Protein AF-A0A927W7Z8-F1 (afdb_monomer_lite)

Radius of gyration: 18.08 Å; chains: 1; bounding box: 37×37×59 Å

Sequence (99 aa):
MALTIDFDTPQTGTPRSVGVTGTVARNSLAYLTIRLNVTNAVSTGRDRSFYRVIAYDNTANGTSLAVNTSYTLSIVPKFITGDTVDESTGVVTAWSYTI

Organism: NCBI:txid318464

pLDDT: mean 84.36, std 11.69, range [49.91, 94.69]

Structure (mmCIF, N/CA/C/O backbone):
data_AF-A0A927W7Z8-F1
#
_entry.id   AF-A0A927W7Z8-F1
#
loop_
_atom_site.group_PDB
_atom_site.id
_atom_site.type_symbol
_atom_site.label_atom_id
_atom_site.label_alt_id
_atom_site.label_comp_id
_atom_site.label_asym_id
_atom_site.label_entity_id
_atom_site.label_seq_id
_atom_site.pdbx_PDB_ins_code
_atom_site.Cartn_x
_atom_site.Cartn_y
_atom_site.Cartn_z
_atom_site.occupancy
_atom_site.B_iso_or_equiv
_atom_site.auth_seq_id
_atom_site.auth_comp_id
_atom_site.auth_asym_id
_atom_site.auth_atom_id
_atom_site.pdbx_PDB_model_num
ATOM 1 N N . MET A 1 1 ? 3.091 28.500 -37.701 1.00 49.91 1 MET A N 1
ATOM 2 C CA . MET A 1 1 ? 3.597 27.189 -37.239 1.00 49.91 1 MET A CA 1
ATOM 3 C C . MET A 1 1 ? 2.892 26.884 -35.929 1.00 49.91 1 MET A C 1
ATOM 5 O O . MET A 1 1 ? 2.949 27.726 -35.044 1.00 49.91 1 MET A O 1
ATOM 9 N N . ALA A 1 2 ? 2.144 25.784 -35.835 1.00 58.28 2 ALA A N 1
ATOM 10 C CA . ALA A 1 2 ? 1.522 25.385 -34.574 1.00 58.28 2 ALA A CA 1
ATOM 11 C C . ALA A 1 2 ? 2.615 24.837 -33.646 1.00 58.28 2 ALA A C 1
ATOM 13 O O . ALA A 1 2 ? 3.389 23.978 -34.062 1.00 58.28 2 ALA A O 1
ATOM 14 N N . LEU A 1 3 ? 2.708 25.360 -32.424 1.00 58.50 3 LEU A N 1
ATOM 15 C CA . LEU A 1 3 ? 3.517 24.751 -31.373 1.00 58.50 3 LEU A CA 1
ATOM 16 C C . LEU A 1 3 ? 2.840 23.430 -31.001 1.00 58.50 3 LEU A C 1
ATOM 18 O O . LEU A 1 3 ? 1.721 23.438 -30.491 1.00 58.50 3 LEU A O 1
ATOM 22 N N . THR A 1 4 ? 3.489 22.304 -31.290 1.00 70.75 4 THR A N 1
ATOM 23 C CA . THR A 1 4 ? 3.078 21.012 -30.739 1.00 70.75 4 THR A CA 1
ATOM 24 C C . THR A 1 4 ? 3.231 21.101 -29.226 1.00 70.75 4 THR A C 1
ATOM 26 O O . THR A 1 4 ? 4.347 21.176 -28.719 1.00 70.75 4 THR A O 1
ATOM 29 N N . ILE A 1 5 ? 2.112 21.162 -28.507 1.00 60.66 5 ILE A N 1
ATOM 30 C CA . ILE A 1 5 ? 2.105 21.051 -27.050 1.00 60.66 5 ILE A CA 1
ATOM 31 C C . ILE A 1 5 ? 2.387 19.582 -26.731 1.00 60.66 5 ILE A C 1
ATOM 33 O O . ILE A 1 5 ? 1.560 18.718 -27.019 1.00 60.66 5 ILE A O 1
ATOM 37 N N . ASP A 1 6 ? 3.573 19.308 -26.192 1.00 62.50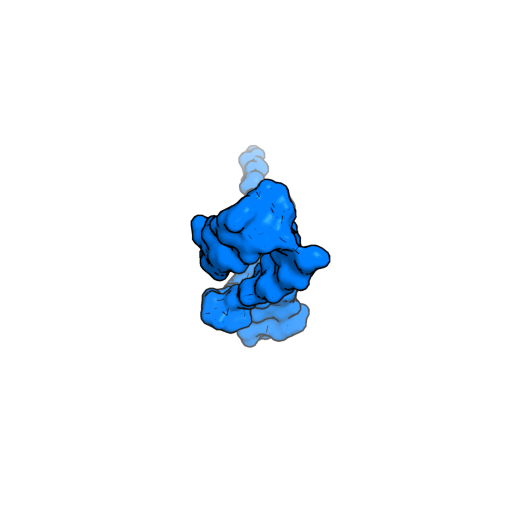 6 ASP A N 1
ATOM 38 C CA . ASP A 1 6 ? 3.947 17.988 -25.694 1.00 62.50 6 ASP A CA 1
ATOM 39 C C . ASP A 1 6 ? 3.486 17.837 -24.237 1.00 62.50 6 ASP A C 1
ATOM 41 O O . ASP A 1 6 ? 4.022 18.467 -23.321 1.00 62.50 6 ASP A O 1
ATOM 45 N N . PHE A 1 7 ? 2.471 17.000 -24.023 1.00 58.38 7 PHE A N 1
ATOM 46 C CA . PHE A 1 7 ? 1.954 16.676 -22.693 1.00 58.38 7 PHE A CA 1
ATOM 47 C C . PHE A 1 7 ? 2.814 15.639 -21.940 1.00 58.38 7 PHE A C 1
ATOM 49 O O . PHE A 1 7 ? 2.485 15.296 -20.802 1.00 58.38 7 PHE A O 1
ATOM 56 N N . ASP A 1 8 ? 3.914 15.149 -22.526 1.00 57.84 8 ASP A N 1
ATOM 57 C CA . ASP A 1 8 ? 4.927 14.356 -21.818 1.00 57.84 8 ASP A CA 1
ATOM 58 C C . ASP A 1 8 ? 5.937 15.232 -21.042 1.00 57.84 8 ASP A C 1
ATOM 60 O O . ASP A 1 8 ? 6.780 14.700 -20.313 1.00 57.84 8 ASP A O 1
ATOM 64 N N . THR A 1 9 ? 5.810 16.567 -21.088 1.00 56.38 9 THR A N 1
ATOM 65 C CA . THR A 1 9 ? 6.583 17.499 -20.244 1.00 56.38 9 THR A CA 1
ATOM 66 C C . THR A 1 9 ? 5.698 18.520 -19.504 1.00 56.38 9 THR A C 1
ATOM 68 O O . THR A 1 9 ? 5.064 19.348 -20.154 1.00 56.38 9 THR A O 1
ATOM 71 N N . PRO A 1 10 ? 5.682 18.537 -18.152 1.00 56.88 10 PRO A N 1
ATOM 72 C CA . PRO A 1 10 ? 6.413 17.647 -17.248 1.00 56.88 10 PRO A CA 1
ATOM 73 C C . PRO A 1 10 ? 5.803 16.237 -17.227 1.00 56.88 10 PRO A C 1
ATOM 75 O O . PRO A 1 10 ? 4.584 16.091 -17.251 1.00 56.88 10 PRO A O 1
ATOM 78 N N . GLN A 1 11 ? 6.668 15.216 -17.168 1.00 57.69 11 GLN A N 1
ATOM 79 C CA . GLN A 1 11 ? 6.320 13.790 -17.222 1.00 57.69 11 GLN A CA 1
ATOM 80 C C . GLN A 1 11 ? 5.146 13.459 -16.295 1.00 57.69 11 GLN A C 1
ATOM 82 O O . GLN A 1 11 ? 5.299 13.335 -15.078 1.00 57.69 11 GLN A O 1
ATOM 87 N N . THR A 1 12 ? 3.967 13.320 -16.893 1.00 69.50 12 THR A N 1
ATOM 88 C CA . THR A 1 12 ? 2.729 12.964 -16.203 1.00 69.50 12 THR A CA 1
ATOM 89 C C . THR A 1 12 ? 2.905 11.619 -15.496 1.00 69.50 12 THR A C 1
ATOM 91 O O . THR A 1 12 ? 3.473 10.686 -16.054 1.00 69.50 12 THR A O 1
ATOM 94 N N . GLY A 1 13 ? 2.488 11.501 -14.234 1.00 78.31 13 GLY A N 1
ATOM 95 C CA . GLY A 1 13 ? 2.639 10.244 -13.496 1.00 78.31 13 GLY A CA 1
ATOM 96 C C . GLY A 1 13 ? 1.772 9.122 -14.070 1.00 78.31 13 GLY A C 1
ATOM 97 O O . GLY A 1 13 ? 0.697 9.377 -14.608 1.00 78.31 13 GLY A O 1
ATOM 98 N N . THR A 1 14 ? 2.202 7.870 -13.916 1.00 86.25 14 THR A N 1
ATOM 99 C CA . THR A 1 14 ? 1.348 6.707 -14.201 1.00 86.25 14 THR A CA 1
ATOM 100 C C . THR A 1 14 ? 0.519 6.386 -12.953 1.00 86.25 14 THR A C 1
ATOM 102 O O . THR A 1 14 ? 1.108 5.995 -11.942 1.00 86.25 14 THR A O 1
ATOM 105 N N . PRO A 1 15 ? -0.819 6.537 -12.965 1.00 86.19 15 PRO A N 1
ATOM 106 C CA . PRO A 1 15 ? -1.645 6.140 -11.831 1.00 86.19 15 PRO A CA 1
ATOM 107 C C . PRO A 1 15 ? -1.725 4.612 -11.735 1.00 86.19 15 PRO A C 1
ATOM 109 O O . PRO A 1 15 ? -1.909 3.922 -12.738 1.00 86.19 15 PRO A O 1
ATOM 112 N N . ARG A 1 16 ? -1.628 4.082 -10.517 1.00 88.38 16 ARG A N 1
ATOM 113 C CA . ARG A 1 16 ? -1.862 2.671 -10.197 1.00 88.38 16 ARG A CA 1
ATOM 114 C C . ARG A 1 16 ? -2.862 2.557 -9.064 1.00 88.38 16 ARG A C 1
ATOM 116 O O . ARG A 1 16 ? -2.649 3.129 -7.999 1.00 88.38 16 ARG A O 1
ATOM 123 N N . SER A 1 17 ? -3.955 1.843 -9.311 1.00 90.06 17 SER A N 1
ATOM 124 C CA . SER A 1 17 ? -4.961 1.551 -8.293 1.00 90.06 17 SER A CA 1
ATOM 125 C C . SER A 1 17 ? -4.577 0.283 -7.543 1.00 90.06 17 SER A C 1
ATOM 127 O O . SER A 1 17 ? -4.274 -0.726 -8.170 1.00 90.06 17 SER A O 1
ATOM 129 N N . VAL A 1 18 ? -4.603 0.341 -6.215 1.00 89.88 18 VAL A N 1
ATOM 130 C CA . VAL A 1 18 ? -4.316 -0.784 -5.324 1.00 89.88 18 VAL A CA 1
ATOM 131 C C . VAL A 1 18 ? -5.561 -1.092 -4.507 1.00 89.88 18 VAL A C 1
ATOM 133 O O . VAL A 1 18 ? -5.990 -0.262 -3.704 1.00 89.88 18 VAL A O 1
ATOM 136 N N . GLY A 1 19 ? -6.136 -2.277 -4.707 1.00 90.44 19 GLY A N 1
ATOM 137 C CA . GLY A 1 19 ? -7.225 -2.789 -3.877 1.00 90.44 19 GLY A CA 1
ATOM 138 C C . GLY A 1 19 ? -6.714 -3.211 -2.502 1.00 90.44 19 GLY A C 1
ATOM 139 O O . GLY A 1 19 ? -5.679 -3.865 -2.395 1.00 90.44 19 GLY A O 1
ATOM 140 N N . VAL A 1 20 ? -7.433 -2.833 -1.447 1.00 90.44 20 VAL A N 1
ATOM 141 C CA . VAL A 1 20 ? -7.091 -3.171 -0.066 1.00 90.44 20 VAL A CA 1
ATOM 142 C C . VAL A 1 20 ? -8.314 -3.677 0.676 1.00 90.44 20 VAL A C 1
ATOM 144 O O . VAL A 1 20 ? -9.354 -3.017 0.730 1.00 90.44 20 VAL A O 1
ATOM 147 N N . THR A 1 21 ? -8.137 -4.821 1.328 1.00 91.88 21 THR A N 1
ATOM 148 C CA . THR A 1 21 ? -9.105 -5.403 2.252 1.00 91.88 21 THR A CA 1
ATOM 149 C C . THR A 1 21 ? -8.483 -5.584 3.633 1.00 91.88 21 THR A C 1
ATOM 151 O O . THR A 1 21 ? -7.320 -5.973 3.749 1.00 91.88 21 THR A O 1
ATOM 154 N N . GLY A 1 22 ? -9.243 -5.318 4.690 1.00 90.88 22 GLY A N 1
ATOM 155 C CA . GLY A 1 22 ? -8.779 -5.470 6.066 1.00 90.88 22 GLY A CA 1
ATOM 156 C C . GLY A 1 22 ? -9.882 -5.233 7.089 1.00 90.88 22 GLY A C 1
ATOM 157 O O . GLY A 1 22 ? -11.035 -4.961 6.754 1.00 90.88 22 GLY A O 1
ATOM 158 N N . THR A 1 23 ? -9.541 -5.354 8.366 1.00 93.69 23 THR A N 1
ATOM 159 C CA . THR A 1 23 ? -10.461 -5.061 9.468 1.00 93.69 23 THR A CA 1
ATOM 160 C C . THR A 1 23 ? -9.699 -4.372 10.582 1.00 93.69 23 THR A C 1
ATOM 162 O O . THR A 1 23 ? -8.706 -4.898 11.071 1.00 93.69 23 THR A O 1
ATOM 165 N N . VAL A 1 24 ? -10.185 -3.207 10.995 1.00 93.38 24 VAL A N 1
ATOM 166 C CA . VAL A 1 24 ? -9.654 -2.465 12.136 1.00 93.38 24 VAL A CA 1
ATOM 167 C C . VAL A 1 24 ? -10.465 -2.833 13.368 1.00 93.38 24 VAL A C 1
ATOM 169 O O . VAL A 1 24 ? -11.698 -2.784 13.354 1.00 93.38 24 VAL A O 1
ATOM 172 N N . ALA A 1 25 ? -9.784 -3.262 14.430 1.00 92.88 25 ALA A N 1
ATOM 173 C CA . ALA A 1 25 ? -10.446 -3.684 15.656 1.00 92.88 25 ALA A CA 1
ATOM 174 C C . ALA A 1 25 ? -11.197 -2.513 16.315 1.00 92.88 25 ALA A C 1
ATOM 176 O O . ALA A 1 25 ? -10.880 -1.339 16.103 1.00 92.88 25 ALA A O 1
ATOM 177 N N . ARG A 1 26 ? -12.219 -2.828 17.117 1.00 94.00 26 ARG A N 1
ATOM 178 C CA . ARG A 1 26 ? -12.901 -1.824 17.949 1.00 94.00 26 ARG A CA 1
ATOM 179 C C . ARG A 1 26 ? -11.913 -1.159 18.904 1.00 94.00 26 ARG A C 1
ATOM 181 O O . ARG A 1 26 ? -10.982 -1.827 19.355 1.00 94.00 26 ARG A O 1
ATOM 188 N N . ASN A 1 27 ? -12.168 0.094 19.260 1.00 93.12 27 ASN A N 1
ATOM 189 C CA . ASN A 1 27 ? -11.358 0.857 20.209 1.00 93.12 27 ASN A CA 1
ATOM 190 C C . ASN A 1 27 ? -9.852 0.836 19.870 1.00 93.12 27 ASN A C 1
ATOM 192 O O . ASN A 1 27 ? -9.028 0.670 20.763 1.00 93.12 27 ASN A O 1
ATOM 196 N N . SER A 1 28 ? -9.489 0.916 18.586 1.00 93.81 28 SER A N 1
ATOM 197 C CA . SER A 1 28 ? -8.087 0.826 18.158 1.00 93.81 28 SER A CA 1
ATOM 198 C C . SER A 1 28 ? -7.756 1.778 17.016 1.00 93.81 28 SER A C 1
ATOM 200 O O . SER A 1 28 ? -8.634 2.215 16.267 1.00 93.81 28 SER A O 1
ATOM 202 N N . LEU A 1 29 ? -6.465 2.063 16.880 1.00 94.56 29 LEU A N 1
ATOM 203 C CA . LEU A 1 29 ? -5.870 2.722 15.727 1.00 94.56 29 LEU A CA 1
ATOM 204 C C . LEU A 1 29 ? -5.223 1.665 14.836 1.00 94.56 29 LEU A C 1
ATOM 206 O O . LEU A 1 29 ? -4.580 0.733 15.323 1.00 94.56 29 LEU A O 1
ATOM 210 N N . ALA A 1 30 ? -5.334 1.835 13.523 1.00 94.31 30 ALA A N 1
ATOM 211 C CA . ALA A 1 30 ? -4.594 1.026 12.568 1.00 94.31 30 ALA A CA 1
ATOM 212 C C . ALA A 1 30 ? -3.885 1.887 11.527 1.00 94.31 30 ALA A C 1
ATOM 214 O O . ALA A 1 30 ? -4.397 2.909 11.080 1.00 94.31 30 ALA A O 1
ATOM 215 N N . TYR A 1 31 ? -2.716 1.430 11.098 1.00 94.56 31 TYR A N 1
ATOM 216 C CA . TYR A 1 31 ? -1.933 2.031 10.033 1.00 94.56 31 TYR A CA 1
ATOM 217 C C . TYR A 1 31 ? -1.768 1.016 8.913 1.00 94.56 31 TYR A C 1
ATOM 219 O O . TYR A 1 31 ? -1.137 -0.029 9.080 1.00 94.56 31 TYR A O 1
ATOM 227 N N . LEU A 1 32 ? -2.336 1.340 7.760 1.00 93.94 32 LEU A N 1
ATOM 228 C CA . LEU A 1 32 ? -2.167 0.599 6.525 1.00 93.94 32 LEU A CA 1
ATOM 229 C C . LEU A 1 32 ? -0.983 1.186 5.761 1.00 93.94 32 LEU A C 1
ATOM 231 O O . LEU A 1 32 ? -1.023 2.342 5.344 1.00 93.94 32 LEU A O 1
ATOM 235 N N . THR A 1 33 ? 0.043 0.377 5.533 1.00 93.81 33 THR A N 1
ATOM 236 C CA . THR A 1 33 ? 1.142 0.702 4.623 1.00 93.81 33 THR A CA 1
ATOM 237 C C . THR A 1 33 ? 0.918 -0.003 3.297 1.00 93.81 33 THR A C 1
ATOM 239 O O . THR A 1 33 ? 0.814 -1.226 3.256 1.00 93.81 33 THR A O 1
ATOM 242 N N . ILE A 1 34 ? 0.878 0.765 2.214 1.00 92.56 34 ILE A N 1
ATOM 243 C CA . ILE A 1 34 ? 0.877 0.277 0.838 1.00 92.56 34 ILE A CA 1
ATOM 244 C C . ILE A 1 34 ? 2.255 0.562 0.258 1.00 92.56 34 ILE A C 1
ATOM 246 O O . ILE A 1 34 ? 2.689 1.714 0.229 1.00 92.56 34 ILE A O 1
ATOM 250 N N . ARG A 1 35 ? 2.929 -0.478 -0.221 1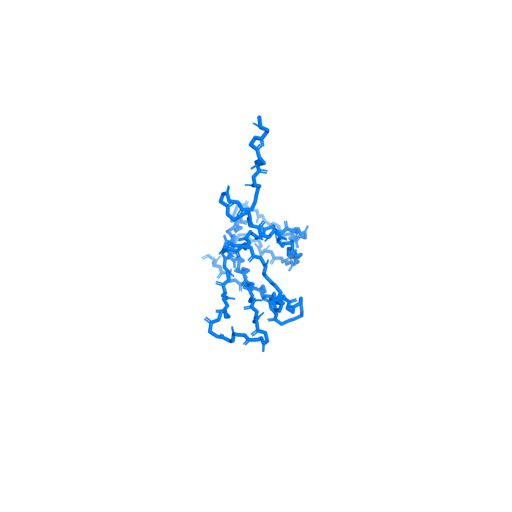.00 92.12 35 ARG A N 1
ATOM 251 C CA . ARG A 1 35 ? 4.180 -0.389 -0.969 1.00 92.12 35 ARG A CA 1
ATOM 252 C C . ARG A 1 35 ? 3.935 -0.865 -2.393 1.00 92.12 35 ARG A C 1
ATOM 254 O O . ARG A 1 35 ? 3.371 -1.936 -2.585 1.00 92.12 35 ARG A O 1
ATOM 261 N N . LEU A 1 36 ? 4.394 -0.087 -3.366 1.00 90.69 36 LEU A N 1
ATOM 262 C CA . LEU A 1 36 ? 4.370 -0.432 -4.779 1.00 90.69 36 LEU A CA 1
ATOM 263 C C . LEU A 1 36 ? 5.799 -0.463 -5.328 1.00 90.69 36 LEU A C 1
ATOM 265 O O . LEU A 1 36 ? 6.480 0.560 -5.337 1.00 90.69 36 LEU A O 1
ATOM 269 N N . ASN A 1 37 ? 6.259 -1.627 -5.772 1.00 90.75 37 ASN A N 1
ATOM 270 C CA . ASN A 1 37 ? 7.554 -1.814 -6.411 1.00 90.75 37 ASN A CA 1
ATOM 271 C C . ASN A 1 37 ? 7.386 -1.785 -7.927 1.00 90.75 37 ASN A C 1
ATOM 273 O O . ASN A 1 37 ? 6.548 -2.491 -8.486 1.00 90.75 37 ASN A O 1
ATOM 277 N N . VAL A 1 38 ? 8.212 -0.973 -8.569 1.00 89.56 38 VAL A N 1
ATOM 278 C CA . VAL A 1 38 ? 8.370 -0.926 -10.017 1.00 89.56 38 VAL A CA 1
ATOM 279 C C . VAL A 1 38 ? 9.744 -1.472 -10.330 1.00 89.56 38 VAL A C 1
ATOM 281 O O . VAL A 1 38 ? 10.732 -0.947 -9.814 1.00 89.56 38 VAL A O 1
ATOM 284 N N . THR A 1 39 ? 9.806 -2.492 -11.173 1.00 91.19 39 THR A N 1
ATOM 285 C CA . THR A 1 39 ? 11.070 -3.027 -11.676 1.00 91.19 39 THR A CA 1
ATOM 286 C C . THR A 1 39 ? 11.220 -2.706 -13.154 1.00 91.19 39 THR A C 1
ATOM 288 O O . THR A 1 39 ? 10.228 -2.522 -13.860 1.00 91.19 39 THR A O 1
ATOM 291 N N . ASN A 1 40 ? 12.457 -2.594 -13.631 1.00 89.75 40 ASN A N 1
ATOM 292 C CA . ASN A 1 40 ? 12.739 -2.438 -15.052 1.00 89.75 40 ASN A CA 1
ATOM 293 C C . ASN A 1 40 ? 13.719 -3.513 -15.525 1.00 89.75 40 ASN A C 1
ATOM 295 O O . ASN A 1 40 ? 14.891 -3.512 -15.154 1.00 89.75 40 ASN A O 1
ATOM 299 N N . ALA A 1 41 ? 13.250 -4.407 -16.397 1.00 84.19 41 ALA A N 1
ATOM 300 C CA . ALA A 1 41 ? 14.047 -5.544 -16.866 1.00 84.19 41 ALA A CA 1
ATOM 301 C C . ALA A 1 41 ? 15.258 -5.146 -17.734 1.00 84.19 41 ALA A C 1
ATOM 303 O O . ALA A 1 41 ? 16.183 -5.938 -17.898 1.00 84.19 41 ALA A O 1
ATOM 304 N N . VAL A 1 42 ? 15.256 -3.935 -18.302 1.00 84.69 42 VAL A N 1
ATOM 305 C CA . VAL A 1 42 ? 16.314 -3.427 -19.192 1.00 84.69 42 VAL A CA 1
ATOM 306 C C . VAL A 1 42 ? 17.348 -2.602 -18.417 1.00 84.69 42 VAL A C 1
ATOM 308 O O . VAL A 1 42 ? 18.518 -2.568 -18.786 1.00 84.69 42 VAL A O 1
ATOM 311 N N . SER A 1 43 ? 16.936 -1.946 -17.331 1.00 83.50 43 SER A N 1
ATOM 312 C CA . SER A 1 43 ? 17.783 -1.086 -16.505 1.00 83.50 43 SER A CA 1
ATOM 313 C C . SER A 1 43 ? 17.406 -1.222 -15.030 1.00 83.50 43 SER A C 1
ATOM 315 O O . SER A 1 43 ? 16.700 -0.374 -14.485 1.00 83.50 43 SER A O 1
ATOM 317 N N . THR A 1 44 ? 17.945 -2.239 -14.360 1.00 79.56 44 THR A N 1
ATOM 318 C CA . THR A 1 44 ? 17.684 -2.535 -12.936 1.00 79.56 44 THR A CA 1
ATOM 319 C C . THR A 1 44 ? 18.026 -1.380 -11.986 1.00 79.56 44 THR A C 1
ATOM 321 O O . THR A 1 44 ? 17.424 -1.240 -10.928 1.00 79.56 44 THR A O 1
ATOM 324 N N . GLY A 1 45 ? 18.920 -0.463 -12.377 1.00 81.06 45 GLY A N 1
ATOM 325 C CA . GLY A 1 45 ? 19.179 0.782 -11.634 1.00 81.06 45 GLY A CA 1
ATOM 326 C C . GLY A 1 45 ? 17.988 1.755 -11.570 1.00 81.06 45 GLY A C 1
ATOM 327 O O . GLY A 1 45 ? 18.067 2.779 -10.896 1.00 81.06 45 GLY A O 1
ATOM 328 N N . ARG A 1 46 ? 16.893 1.459 -12.281 1.00 81.81 46 ARG A N 1
ATOM 329 C CA . ARG A 1 46 ? 15.635 2.221 -12.292 1.00 81.81 46 ARG A CA 1
ATOM 330 C C . ARG A 1 46 ? 14.560 1.592 -11.395 1.00 81.81 46 ARG A C 1
ATOM 332 O O . ARG A 1 46 ? 13.443 2.119 -11.335 1.00 81.81 46 ARG A O 1
ATOM 339 N N . ASP A 1 47 ? 14.874 0.492 -10.717 1.00 88.94 47 ASP A N 1
ATOM 340 C CA . ASP A 1 47 ? 13.962 -0.136 -9.770 1.00 88.94 47 ASP A CA 1
ATOM 341 C C . ASP A 1 47 ? 13.623 0.855 -8.650 1.00 88.94 47 ASP A C 1
ATOM 343 O O . ASP A 1 47 ? 14.489 1.522 -8.079 1.00 88.94 47 ASP A O 1
ATOM 347 N N . ARG A 1 48 ? 12.329 1.011 -8.375 1.00 87.94 48 ARG A N 1
ATOM 348 C CA . ARG A 1 48 ? 11.800 2.047 -7.482 1.00 87.94 48 ARG A CA 1
ATOM 349 C C . ARG A 1 48 ? 10.717 1.466 -6.592 1.00 87.94 48 ARG A C 1
ATOM 351 O O . ARG A 1 48 ? 9.931 0.626 -7.018 1.00 87.94 48 ARG A O 1
ATOM 358 N N . SER A 1 49 ? 10.627 1.982 -5.374 1.00 89.00 49 SER A N 1
ATOM 359 C CA . SER A 1 49 ? 9.532 1.679 -4.456 1.00 89.00 49 SER A CA 1
ATOM 360 C C . SER A 1 49 ? 8.792 2.959 -4.092 1.00 89.00 49 SER A C 1
ATOM 362 O O . SER A 1 49 ? 9.406 3.954 -3.714 1.00 89.00 49 SER A O 1
ATOM 364 N N . PHE A 1 50 ? 7.470 2.909 -4.172 1.00 89.81 50 PHE A N 1
ATOM 365 C CA . PHE A 1 50 ? 6.560 3.976 -3.778 1.00 89.81 50 PHE A CA 1
ATOM 366 C C . PHE A 1 50 ? 5.776 3.527 -2.553 1.00 89.81 50 PHE A C 1
ATOM 368 O O . PHE A 1 50 ? 5.432 2.352 -2.432 1.00 89.81 50 PHE A O 1
ATOM 375 N N . TYR A 1 51 ? 5.492 4.457 -1.648 1.00 91.19 51 TYR A N 1
ATOM 376 C CA . TYR A 1 51 ? 4.846 4.151 -0.378 1.00 91.19 51 TYR A CA 1
ATOM 377 C C . TYR A 1 51 ? 3.683 5.096 -0.124 1.00 91.19 51 TYR A C 1
ATOM 379 O O . TYR A 1 51 ? 3.747 6.286 -0.434 1.00 91.19 51 TYR A O 1
ATOM 387 N N . ARG A 1 52 ? 2.631 4.563 0.490 1.00 91.75 52 ARG A N 1
ATOM 388 C CA . ARG A 1 52 ? 1.518 5.334 1.029 1.00 91.75 52 ARG A CA 1
ATOM 389 C C . ARG A 1 52 ? 1.124 4.748 2.374 1.00 91.75 52 ARG A C 1
ATOM 391 O O . ARG A 1 52 ? 0.907 3.546 2.474 1.00 91.75 52 ARG A O 1
ATOM 398 N N . VAL A 1 53 ? 1.007 5.599 3.386 1.00 93.06 53 VAL A N 1
ATOM 399 C CA . VAL A 1 53 ? 0.505 5.207 4.706 1.00 93.06 53 VAL A CA 1
ATOM 400 C C . VAL A 1 53 ? -0.860 5.847 4.914 1.00 93.06 53 VAL A C 1
ATOM 402 O O . VAL A 1 53 ? -1.047 7.026 4.61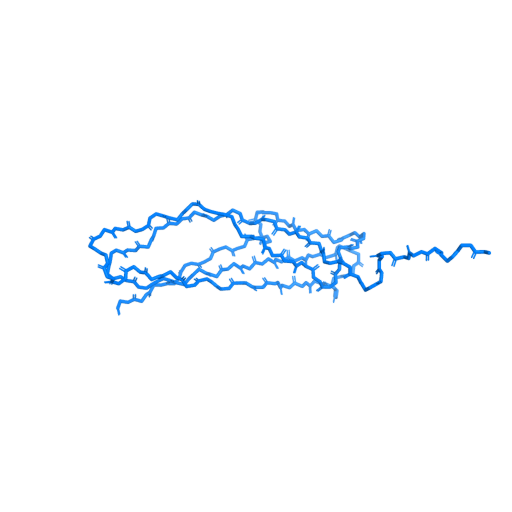8 1.00 93.06 53 VAL A O 1
ATOM 405 N N . ILE A 1 54 ? -1.818 5.057 5.384 1.00 94.69 54 ILE A N 1
ATOM 406 C CA . ILE A 1 54 ? -3.173 5.491 5.703 1.00 94.69 54 ILE A CA 1
ATOM 407 C C . ILE A 1 54 ? -3.446 5.142 7.161 1.00 94.69 54 ILE A C 1
ATOM 409 O O . ILE A 1 54 ? -3.320 3.983 7.553 1.00 94.69 54 ILE A O 1
ATOM 413 N N . ALA A 1 55 ? -3.829 6.142 7.950 1.00 94.31 55 ALA A N 1
ATOM 414 C CA . ALA A 1 55 ? -4.307 5.937 9.308 1.00 94.31 55 ALA A CA 1
ATOM 415 C C . ALA A 1 55 ? -5.821 5.691 9.298 1.00 94.31 55 ALA A C 1
ATOM 417 O O . ALA A 1 55 ? -6.569 6.385 8.609 1.00 94.31 55 ALA A O 1
ATOM 418 N N . TYR A 1 56 ? -6.249 4.713 10.084 1.00 94.38 56 TYR A N 1
ATOM 419 C CA . TYR A 1 56 ? -7.638 4.423 10.388 1.00 94.38 56 TYR A CA 1
ATOM 420 C C . TYR A 1 56 ? -7.849 4.582 11.883 1.00 94.38 56 TYR A C 1
ATOM 422 O O . TYR A 1 56 ? -7.202 3.901 12.682 1.00 94.38 56 TYR A O 1
ATOM 430 N N . ASP A 1 57 ? -8.775 5.463 12.241 1.00 94.25 57 ASP A N 1
ATOM 431 C CA . ASP A 1 57 ? -9.179 5.674 13.619 1.00 94.25 57 ASP A CA 1
ATOM 432 C C . ASP A 1 57 ? -10.516 4.992 13.886 1.00 94.25 57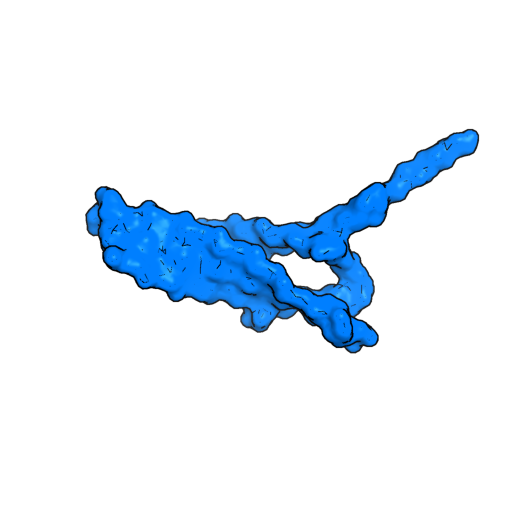 ASP A C 1
ATOM 434 O O . ASP A 1 57 ? -11.542 5.341 13.299 1.00 94.25 57 ASP A O 1
ATOM 438 N N . ASN A 1 58 ? -10.481 3.988 14.758 1.00 94.25 58 ASN A N 1
ATOM 439 C CA . ASN A 1 58 ? -11.656 3.294 15.253 1.00 94.25 58 ASN A CA 1
ATOM 440 C C . ASN A 1 58 ? -11.705 3.307 16.792 1.00 94.25 58 ASN A C 1
ATOM 442 O O . ASN A 1 58 ? -12.296 2.418 17.406 1.00 94.25 58 ASN A O 1
ATOM 446 N N . THR A 1 59 ? -11.065 4.295 17.426 1.00 94.56 59 THR A N 1
ATOM 447 C CA . THR A 1 59 ? -10.934 4.394 18.890 1.00 94.56 59 THR A CA 1
ATOM 448 C C . THR A 1 59 ? -12.254 4.704 19.593 1.00 94.56 59 THR A C 1
ATOM 450 O O . THR A 1 59 ? -12.480 4.229 20.702 1.00 94.56 59 THR A O 1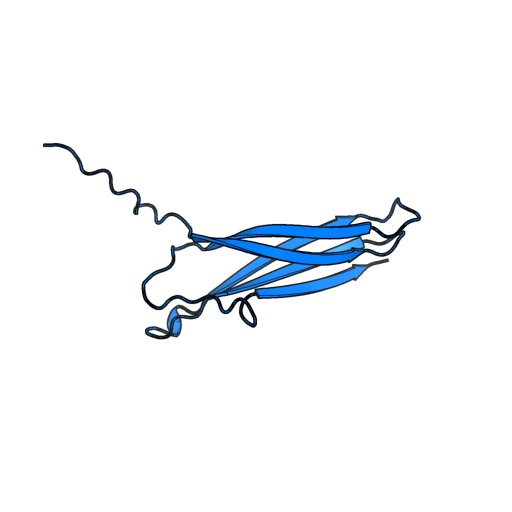
ATOM 453 N N . ALA A 1 60 ? -13.152 5.445 18.940 1.00 92.00 60 ALA A N 1
ATOM 454 C CA . ALA A 1 60 ? -14.450 5.833 19.495 1.00 92.00 60 ALA A CA 1
ATOM 455 C C . ALA A 1 60 ? -15.575 4.804 19.257 1.00 92.00 60 ALA A C 1
ATOM 457 O O . ALA A 1 60 ? -16.678 4.966 19.779 1.00 92.00 60 ALA A O 1
ATOM 458 N N . ASN A 1 61 ? -15.328 3.757 18.463 1.00 90.62 61 ASN A N 1
ATOM 459 C CA . ASN A 1 61 ? -16.356 2.803 18.050 1.00 90.62 61 ASN A CA 1
ATOM 460 C C . ASN A 1 61 ? -16.214 1.461 18.774 1.00 90.62 61 ASN A C 1
ATOM 462 O O . ASN A 1 61 ? -15.166 0.817 18.736 1.00 90.62 61 ASN A O 1
ATOM 466 N N . GLY A 1 62 ? -17.332 0.974 19.322 1.00 91.25 62 GLY A N 1
ATOM 467 C CA . GLY A 1 62 ? -17.425 -0.349 19.952 1.00 91.25 62 GLY A CA 1
ATOM 468 C C . GLY A 1 62 ? -17.479 -1.532 18.972 1.00 91.25 62 GLY A C 1
ATOM 469 O O . GLY A 1 62 ? -17.460 -2.687 19.403 1.00 91.25 62 GLY A O 1
ATOM 470 N N . THR A 1 63 ? -17.531 -1.268 17.666 1.00 94.69 63 THR A N 1
ATOM 471 C CA . THR A 1 63 ? -17.580 -2.268 16.588 1.00 94.69 63 THR A CA 1
ATOM 472 C C . THR A 1 63 ? -16.317 -2.220 15.735 1.00 94.69 63 THR A C 1
ATOM 474 O O . THR A 1 63 ? -15.680 -1.175 15.619 1.00 94.69 63 THR A O 1
ATOM 477 N N . SER A 1 64 ? -15.945 -3.343 15.119 1.00 93.12 64 SER A N 1
ATOM 478 C CA . SER A 1 64 ? -14.854 -3.362 14.142 1.00 93.12 64 SER A CA 1
ATOM 479 C C . SER A 1 64 ? -15.226 -2.585 12.878 1.00 93.12 64 SER A C 1
ATOM 481 O O . SER A 1 64 ? -16.381 -2.580 12.452 1.00 93.12 64 SER A O 1
ATOM 483 N N . LEU A 1 65 ? -14.230 -1.953 12.263 1.00 93.94 65 LEU A N 1
ATOM 484 C CA . LEU A 1 65 ? -14.369 -1.243 10.998 1.00 93.94 65 LEU A CA 1
ATOM 485 C C . LEU A 1 65 ? -13.839 -2.125 9.865 1.00 93.94 65 LEU A C 1
ATOM 487 O O . LEU A 1 65 ? -12.646 -2.426 9.800 1.00 93.94 65 LEU A O 1
ATOM 491 N N . ALA A 1 66 ? -14.730 -2.546 8.970 1.00 94.62 66 ALA A N 1
ATOM 492 C CA . ALA A 1 66 ? -14.346 -3.262 7.760 1.00 94.62 66 ALA A CA 1
ATOM 493 C C . ALA A 1 66 ? -13.778 -2.285 6.723 1.00 94.62 66 ALA A C 1
ATOM 495 O O . ALA A 1 66 ? -14.380 -1.253 6.430 1.00 94.62 66 ALA A O 1
ATOM 496 N N . VAL A 1 67 ? -12.633 -2.637 6.144 1.00 93.44 67 VAL A N 1
ATOM 497 C CA . VAL A 1 67 ? -11.983 -1.875 5.078 1.00 93.44 67 VAL A CA 1
ATOM 498 C C . VAL A 1 67 ? -12.037 -2.705 3.806 1.00 93.44 67 VAL A C 1
ATOM 500 O O . VAL A 1 67 ? -11.502 -3.809 3.762 1.00 93.44 67 VAL A O 1
ATOM 503 N N . ASN A 1 68 ? -12.689 -2.172 2.777 1.00 93.94 68 ASN A N 1
ATOM 504 C CA . ASN A 1 68 ? -12.717 -2.729 1.428 1.00 93.94 68 ASN A CA 1
ATOM 505 C C . ASN A 1 68 ? -12.755 -1.559 0.442 1.00 93.94 68 ASN A C 1
ATOM 507 O O . ASN A 1 68 ? -13.817 -1.014 0.147 1.00 93.94 68 ASN A O 1
ATOM 511 N N . THR A 1 69 ? -11.579 -1.087 0.046 1.00 92.44 69 THR A N 1
ATOM 512 C CA . THR A 1 69 ? -11.429 0.138 -0.745 1.00 92.44 69 THR A CA 1
ATOM 513 C C . THR A 1 69 ? -10.213 0.046 -1.657 1.00 92.44 69 THR A C 1
ATOM 515 O O . THR A 1 69 ? -9.414 -0.881 -1.554 1.00 92.44 69 THR A O 1
ATOM 518 N N . SER A 1 70 ? -10.055 1.015 -2.551 1.00 92.44 70 SER A N 1
ATOM 519 C CA . SER A 1 70 ? -8.901 1.118 -3.440 1.00 92.44 70 SER A CA 1
ATOM 520 C C . SER A 1 70 ? -8.185 2.450 -3.270 1.00 92.44 70 SER A C 1
ATOM 522 O O . SER A 1 70 ? -8.826 3.499 -3.186 1.00 92.44 70 SER A O 1
ATOM 524 N N . TYR A 1 71 ? -6.855 2.422 -3.296 1.00 91.00 71 TYR A N 1
ATOM 525 C CA . TYR A 1 71 ? -6.014 3.611 -3.246 1.00 91.00 71 TYR A CA 1
ATOM 526 C C . TYR A 1 71 ? -5.217 3.776 -4.529 1.00 91.00 71 TYR A C 1
ATOM 528 O O . TYR A 1 71 ? -4.481 2.880 -4.933 1.00 91.00 71 TYR A O 1
ATOM 536 N N . THR A 1 72 ? -5.295 4.963 -5.125 1.00 90.44 72 THR A N 1
ATOM 537 C CA . THR A 1 72 ? -4.444 5.319 -6.260 1.00 90.44 72 THR A CA 1
ATOM 538 C C . THR A 1 72 ? -3.098 5.841 -5.769 1.00 90.44 72 THR A C 1
ATOM 540 O O . THR A 1 72 ? -3.041 6.760 -4.944 1.00 90.44 72 THR A O 1
ATOM 543 N N . LEU A 1 73 ? -2.015 5.259 -6.277 1.00 89.31 73 LEU A N 1
ATOM 544 C CA . LEU A 1 73 ? -0.648 5.744 -6.140 1.00 89.31 73 LEU A CA 1
ATOM 545 C C . LEU A 1 73 ? -0.185 6.255 -7.507 1.00 89.31 73 LEU A C 1
ATOM 547 O O . LEU A 1 73 ? -0.293 5.553 -8.512 1.00 89.31 73 LEU A O 1
ATOM 551 N N . SER A 1 74 ? 0.329 7.481 -7.548 1.00 85.81 74 SER A N 1
ATOM 552 C CA . SER A 1 74 ? 0.896 8.059 -8.768 1.00 85.81 74 SER A CA 1
ATOM 553 C C . SER A 1 74 ? 2.382 7.751 -8.840 1.00 85.81 74 SER A C 1
ATOM 555 O O . SER A 1 74 ? 3.138 8.113 -7.940 1.00 85.81 74 SER A O 1
ATOM 557 N N . ILE A 1 75 ? 2.808 7.113 -9.925 1.00 84.56 75 ILE A N 1
ATOM 558 C CA . ILE A 1 75 ? 4.211 6.786 -10.157 1.00 84.56 75 ILE A CA 1
ATOM 559 C C . ILE A 1 75 ? 4.837 7.887 -10.997 1.00 84.56 75 ILE A C 1
ATOM 561 O O . ILE A 1 75 ? 4.479 8.072 -12.160 1.00 84.56 75 ILE A O 1
ATOM 565 N N . VAL A 1 76 ? 5.772 8.612 -10.388 1.00 84.25 76 VAL A N 1
ATOM 566 C CA . VAL A 1 76 ? 6.507 9.710 -11.017 1.00 84.25 76 VAL A CA 1
ATOM 567 C C . VAL A 1 76 ? 8.011 9.447 -10.869 1.00 84.25 76 VAL A C 1
ATOM 569 O O . VAL A 1 76 ? 8.460 9.157 -9.759 1.00 84.25 76 VAL A O 1
ATOM 572 N N . PRO A 1 77 ? 8.804 9.536 -11.953 1.00 81.31 77 PRO A N 1
ATOM 573 C CA . PRO A 1 77 ? 8.390 9.790 -13.338 1.00 81.31 77 PRO A CA 1
ATOM 574 C C . PRO A 1 77 ? 7.624 8.610 -13.961 1.00 81.31 77 PRO A C 1
ATOM 576 O O . PRO A 1 77 ? 7.734 7.475 -13.480 1.00 81.31 77 PRO A O 1
ATOM 579 N N . LYS A 1 78 ? 6.871 8.910 -15.032 1.00 83.06 78 LYS A N 1
ATOM 580 C CA . LYS A 1 78 ? 6.023 7.980 -15.799 1.00 83.06 78 LYS A CA 1
ATOM 581 C C . LYS A 1 78 ? 6.730 6.672 -16.145 1.00 83.06 78 LYS A C 1
ATOM 583 O O . LYS A 1 78 ? 7.957 6.613 -16.286 1.00 83.06 78 LYS A O 1
ATOM 588 N N . PHE A 1 79 ? 5.916 5.642 -16.340 1.00 84.44 79 PHE A N 1
ATOM 589 C CA . PHE A 1 79 ? 6.358 4.361 -16.873 1.00 84.44 79 PHE A CA 1
ATOM 590 C C . PHE A 1 79 ? 7.013 4.557 -18.233 1.00 84.44 79 PHE A C 1
ATOM 592 O O . PHE A 1 79 ? 6.481 5.262 -19.091 1.00 84.44 79 PHE A O 1
ATOM 599 N N . ILE A 1 80 ? 8.154 3.909 -18.418 1.00 83.62 80 ILE A N 1
ATOM 600 C CA . ILE A 1 80 ? 8.798 3.76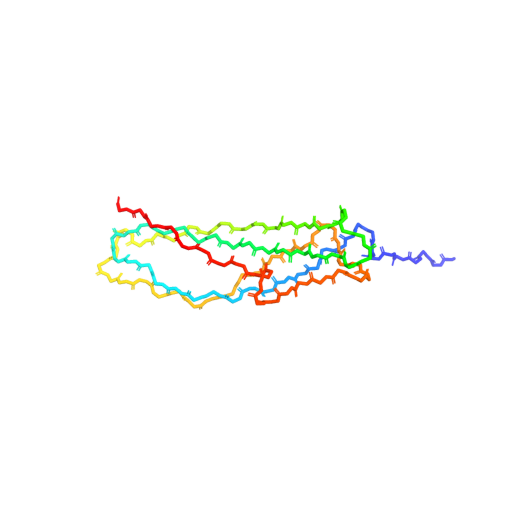3 -19.722 1.00 83.62 80 ILE A CA 1
ATOM 601 C C . ILE A 1 80 ? 8.766 2.298 -20.152 1.00 83.62 80 ILE A C 1
ATOM 603 O O . ILE A 1 80 ? 8.409 1.413 -19.373 1.00 83.62 80 ILE A O 1
ATOM 607 N N . THR A 1 81 ? 9.175 2.028 -21.389 1.00 82.44 81 THR A N 1
ATOM 608 C CA . THR A 1 81 ? 9.333 0.661 -21.888 1.00 82.44 81 THR A CA 1
ATOM 609 C C . THR A 1 81 ? 10.207 -0.167 -20.941 1.00 82.44 81 THR A C 1
ATOM 611 O O . THR A 1 81 ? 11.309 0.242 -20.572 1.00 82.44 81 THR A O 1
ATOM 614 N N . GLY A 1 82 ? 9.697 -1.332 -20.542 1.00 82.94 82 GLY A N 1
ATOM 615 C CA . GLY A 1 82 ? 10.369 -2.248 -19.620 1.00 82.94 82 GLY A CA 1
ATOM 616 C C . GLY A 1 82 ? 10.025 -2.055 -18.141 1.00 82.94 82 GLY A C 1
ATOM 617 O O . GLY A 1 82 ? 10.355 -2.951 -17.371 1.00 82.94 82 GLY A O 1
ATOM 618 N N . ASP A 1 83 ? 9.352 -0.961 -17.747 1.00 87.50 83 ASP A N 1
ATOM 619 C CA . ASP A 1 83 ? 8.832 -0.795 -16.381 1.00 87.50 83 ASP A CA 1
ATOM 620 C C . ASP A 1 83 ? 7.636 -1.741 -16.157 1.00 87.50 83 ASP A C 1
ATOM 622 O O . ASP A 1 83 ? 6.663 -1.729 -16.919 1.00 87.50 83 ASP A O 1
ATOM 626 N N . THR A 1 84 ? 7.666 -2.523 -15.080 1.00 87.50 84 THR A N 1
ATOM 627 C CA . THR A 1 84 ? 6.579 -3.423 -14.681 1.00 87.50 84 THR A CA 1
ATOM 628 C C . THR A 1 84 ? 6.212 -3.228 -13.210 1.00 87.50 84 THR A C 1
ATOM 630 O O . THR A 1 84 ? 7.049 -2.905 -12.368 1.00 87.50 84 THR A O 1
ATOM 633 N N . VAL A 1 85 ? 4.923 -3.404 -12.904 1.00 84.69 85 VAL A N 1
ATOM 634 C CA . VAL A 1 85 ? 4.440 -3.670 -11.541 1.00 84.69 85 VAL A CA 1
ATOM 635 C C . VAL A 1 85 ? 3.948 -5.097 -11.569 1.00 84.69 85 VAL A C 1
ATOM 637 O O . VAL A 1 85 ? 3.020 -5.408 -12.315 1.00 84.69 85 VAL A O 1
ATOM 640 N N . ASP A 1 86 ? 4.577 -5.964 -10.794 1.00 73.75 86 ASP A N 1
ATOM 641 C CA . ASP A 1 86 ? 3.973 -7.253 -10.508 1.00 73.75 86 ASP A CA 1
ATOM 642 C C . ASP A 1 86 ? 2.830 -7.004 -9.516 1.00 73.75 86 ASP A C 1
ATOM 644 O O . ASP A 1 86 ? 3.062 -6.600 -8.383 1.00 73.75 86 ASP A O 1
ATOM 648 N N . GLU A 1 87 ? 1.581 -7.188 -9.928 1.00 67.00 87 GLU A N 1
ATOM 649 C CA . GLU A 1 87 ? 0.429 -6.971 -9.041 1.00 67.00 87 GLU A CA 1
ATOM 650 C C . GLU A 1 87 ? 0.405 -7.980 -7.867 1.00 67.00 87 GLU A C 1
ATOM 652 O O . GLU A 1 87 ? -0.251 -7.729 -6.861 1.00 67.00 87 GLU A O 1
ATOM 657 N N . SER A 1 88 ? 1.146 -9.098 -7.955 1.00 58.22 88 SER A N 1
ATOM 658 C CA . SER A 1 88 ? 1.219 -10.137 -6.915 1.00 58.22 88 SER A CA 1
ATOM 659 C C . SER A 1 88 ? 2.376 -9.963 -5.921 1.00 58.22 88 SER A C 1
ATOM 661 O O . SER A 1 88 ? 2.243 -10.343 -4.759 1.00 58.22 88 SER A O 1
ATOM 663 N N . THR A 1 89 ? 3.502 -9.378 -6.344 1.00 59.66 89 THR A N 1
ATOM 664 C CA . THR A 1 89 ? 4.700 -9.184 -5.490 1.00 59.66 89 THR A CA 1
ATOM 665 C C . THR A 1 89 ? 5.143 -7.726 -5.371 1.00 59.66 89 THR A C 1
ATOM 667 O O . THR A 1 89 ? 5.826 -7.328 -4.423 1.00 59.66 89 THR A O 1
ATOM 670 N N . GLY A 1 90 ? 4.747 -6.906 -6.336 1.00 61.78 90 GLY A N 1
ATOM 671 C CA . GLY A 1 90 ? 5.028 -5.485 -6.401 1.00 61.78 90 GLY A CA 1
ATOM 672 C C . GLY A 1 90 ? 4.067 -4.658 -5.565 1.00 61.78 90 GLY A C 1
ATOM 673 O O . GLY A 1 90 ? 4.481 -3.611 -5.085 1.00 61.78 90 GLY A O 1
ATOM 674 N N . VAL A 1 91 ? 2.841 -5.123 -5.314 1.00 79.88 91 VAL A N 1
ATOM 675 C CA . VAL A 1 91 ? 1.885 -4.459 -4.419 1.00 79.88 91 VAL A CA 1
ATOM 676 C C . VAL A 1 91 ? 1.842 -5.183 -3.076 1.00 79.88 91 VAL A C 1
ATOM 678 O O . VAL A 1 91 ? 1.352 -6.300 -2.969 1.00 79.88 91 VAL A O 1
ATOM 681 N N . VAL A 1 92 ? 2.352 -4.536 -2.029 1.00 81.38 92 VAL A N 1
ATOM 682 C CA . VAL A 1 92 ? 2.383 -5.084 -0.668 1.00 81.38 92 VAL A CA 1
ATOM 683 C C . VAL A 1 92 ? 1.558 -4.197 0.253 1.00 81.38 92 VAL A C 1
ATOM 685 O O . VAL A 1 92 ? 1.838 -3.006 0.390 1.00 81.38 92 VAL A O 1
ATOM 688 N N . THR A 1 93 ? 0.562 -4.781 0.915 1.00 85.75 93 THR A N 1
ATOM 689 C CA . THR A 1 93 ? -0.237 -4.116 1.950 1.00 85.75 93 THR A CA 1
ATOM 690 C C . THR A 1 93 ? 0.077 -4.716 3.312 1.00 85.75 93 THR A C 1
ATOM 692 O O . THR A 1 93 ? -0.033 -5.928 3.487 1.00 85.75 93 THR A O 1
ATOM 695 N N . ALA A 1 94 ? 0.431 -3.883 4.285 1.00 88.31 94 ALA A N 1
ATOM 696 C CA . ALA A 1 94 ? 0.716 -4.308 5.650 1.00 88.31 94 ALA A CA 1
ATOM 697 C C . ALA A 1 94 ? -0.086 -3.476 6.652 1.00 88.31 94 ALA A C 1
ATOM 699 O O . ALA A 1 94 ? -0.203 -2.260 6.501 1.00 88.31 94 ALA A O 1
ATOM 700 N N . TRP A 1 95 ? -0.609 -4.137 7.683 1.00 91.06 95 TRP A N 1
ATOM 701 C CA . TRP A 1 95 ? -1.361 -3.506 8.762 1.00 91.06 95 TRP A CA 1
ATOM 702 C C . TRP A 1 95 ? -0.542 -3.496 10.050 1.00 91.06 95 TRP A C 1
ATOM 704 O O . TRP A 1 95 ? -0.001 -4.523 10.454 1.00 91.06 95 TRP A O 1
ATOM 714 N N . SER A 1 96 ? -0.490 -2.341 10.705 1.00 90.06 96 SER A N 1
ATOM 715 C CA . SER A 1 96 ? -0.011 -2.180 12.078 1.00 90.06 96 SER A CA 1
ATOM 716 C C . SER A 1 96 ? -1.161 -1.682 12.945 1.00 90.06 96 SER A C 1
ATOM 718 O O . SER A 1 96 ? -1.960 -0.873 12.478 1.00 90.06 96 SER A O 1
ATOM 720 N N . TYR A 1 97 ? -1.250 -2.149 14.188 1.00 88.31 97 TYR A N 1
ATOM 721 C CA . TYR A 1 97 ? -2.330 -1.804 15.111 1.00 88.31 97 TYR A CA 1
ATOM 722 C C . TYR A 1 97 ? -1.758 -1.218 16.398 1.00 88.31 97 TYR A C 1
ATOM 724 O O . TYR A 1 97 ? -0.704 -1.638 16.875 1.00 88.31 97 TYR A O 1
ATOM 732 N N . THR A 1 98 ? -2.458 -0.245 16.965 1.00 84.00 98 THR A N 1
ATOM 733 C CA . THR A 1 98 ? -2.139 0.361 18.259 1.00 84.00 98 THR A CA 1
ATOM 734 C C . THR A 1 98 ? -3.421 0.464 19.077 1.00 84.00 98 THR A C 1
ATOM 736 O O . THR A 1 98 ? -4.489 0.740 18.526 1.00 84.00 98 THR A O 1
ATOM 739 N N . ILE A 1 99 ? -3.304 0.177 20.373 1.00 75.06 99 ILE A N 1
ATOM 740 C CA . ILE A 1 99 ? -4.395 0.180 21.354 1.00 75.06 99 ILE A CA 1
ATOM 741 C C . ILE A 1 99 ? -4.252 1.427 22.218 1.00 75.06 99 ILE A C 1
ATOM 743 O O . ILE A 1 99 ? -3.098 1.700 22.620 1.00 75.06 99 ILE A O 1
#

Secondary structure (DSSP, 8-state):
------TTSS---EEEEEEEEEEEPTTEEEEEEEEEEEEESS-GGG-EEEEEEEEEEETT-SS-EEEEEEEEEEESSPP-TTEE--TTTTEEEEEEEE-

Foldseek 3Di:
DDDPPDPCVVQFFDKDKAWDWDKAAALKKKKKKKKAWKAFPVDRVPIDIDIDIDIDDRNPPPGMDTDTDMDIDTHPRYDDPRIDTPSVPRIDIDMDMDD